Protein AF-A0A1U7SW58-F1 (afdb_monomer_lite)

Sequence (141 aa):
YHLQALRHLYVLAAEPRLLVPVDVDTNTPCYALLEVTYKGTQWYEQTKEELMAPTLLPELHLLKQIKVKGPRYWELLIDLSKGTQHLKSILSKDGVLYVKLRAGQLSYKEDPMGWQSLLAQTVANRNSEARAFKVVLTAKN

InterPro domains:
  IPR024990 Anaphase-promoting complex subunit 1 [PTHR12827] (1-127)
  IPR048971 Anaphase-promoting complex subunit 1, beta-sandwich domain [PF21282] (17-102)

Secondary structure (DSSP, 8-state):
---GGGGGGGGGG----EEEEEETTT-SB--EEEEEEEPPBTTB---EEEEEESEE---TTTEEEEEE-SSSB--EEEESSS-SHHHHHHHHTTTEEEE-BPTTPPPTTT-SSS---HHHHHHHTT-TT------------

Radius of gyration: 21.91 Å; chains: 1; bounding box: 63×44×55 Å

pLDDT: mean 80.81, std 16.9, range [34.22, 94.38]

Organism: Carlito syrichta (NCBI:txid1868482)

Structure (mmCIF, N/CA/C/O backbone):
data_AF-A0A1U7SW58-F1
#
_entry.id   AF-A0A1U7SW58-F1
#
loop_
_atom_site.group_PDB
_atom_site.id
_atom_site.type_symbol
_atom_site.label_atom_id
_atom_site.label_alt_id
_atom_site.label_comp_id
_atom_site.label_asym_id
_atom_site.label_entity_id
_atom_site.label_seq_id
_atom_site.pdbx_PDB_ins_code
_atom_site.Cartn_x
_atom_site.Cartn_y
_atom_site.Cartn_z
_atom_site.occupancy
_atom_site.B_iso_or_equiv
_atom_site.auth_seq_id
_atom_site.auth_comp_id
_atom_site.auth_asym_id
_atom_site.auth_atom_id
_atom_site.pdbx_PDB_model_num
ATOM 1 N N . TYR A 1 1 ? -6.072 -25.277 31.777 1.00 65.19 1 TYR A N 1
ATOM 2 C CA . TYR A 1 1 ? -6.458 -25.568 30.382 1.00 65.19 1 TYR A CA 1
ATOM 3 C C . TYR A 1 1 ? -7.113 -24.333 29.780 1.00 65.19 1 TYR A C 1
ATOM 5 O O . TYR A 1 1 ? -8.128 -23.897 30.298 1.00 65.19 1 TYR A O 1
ATOM 13 N N . HIS A 1 2 ? -6.518 -23.737 28.744 1.00 81.25 2 HIS A N 1
ATOM 14 C CA . HIS A 1 2 ? -7.122 -22.634 27.981 1.00 81.25 2 HIS A CA 1
ATOM 15 C C . HIS A 1 2 ? -7.850 -23.210 26.757 1.00 81.25 2 HIS A C 1
ATOM 17 O O . HIS A 1 2 ? -7.297 -24.076 26.072 1.00 81.25 2 HIS A O 1
ATOM 23 N N . LEU A 1 3 ? -9.058 -22.722 26.458 1.00 87.00 3 LEU A N 1
ATOM 24 C CA . LEU A 1 3 ? -9.859 -23.130 25.296 1.00 87.00 3 LEU A CA 1
ATOM 25 C C . LEU A 1 3 ? -9.090 -22.880 23.993 1.00 87.00 3 LEU A C 1
ATOM 27 O O . LEU A 1 3 ? -8.874 -21.740 23.590 1.00 87.00 3 LEU A O 1
ATOM 31 N N . GLN A 1 4 ? -8.648 -23.953 23.335 1.00 90.62 4 GLN A N 1
ATOM 32 C CA . GLN A 1 4 ? -7.808 -23.876 22.133 1.00 90.62 4 GLN A CA 1
ATOM 33 C C . GLN A 1 4 ? -8.507 -23.125 20.985 1.00 90.62 4 GLN A C 1
ATOM 35 O O . GLN A 1 4 ? -7.843 -22.416 20.234 1.00 90.62 4 GLN A O 1
ATOM 40 N N . ALA A 1 5 ? -9.841 -23.205 20.913 1.00 85.88 5 ALA A N 1
ATOM 41 C CA . ALA A 1 5 ? -10.659 -22.546 19.895 1.00 85.88 5 ALA A CA 1
ATOM 42 C C . ALA A 1 5 ? -10.516 -21.012 19.888 1.00 85.88 5 ALA A C 1
ATOM 44 O O . ALA A 1 5 ? -10.531 -20.397 18.825 1.00 85.88 5 ALA A O 1
ATOM 45 N N . LEU A 1 6 ? -10.298 -20.389 21.054 1.00 88.06 6 LEU A N 1
ATOM 46 C CA . LEU A 1 6 ? -10.165 -18.932 21.156 1.00 88.06 6 LEU A CA 1
ATOM 47 C C . LEU A 1 6 ? -8.911 -18.397 20.453 1.00 88.06 6 LEU A C 1
ATOM 49 O O . LEU A 1 6 ? -8.856 -17.217 20.124 1.00 88.06 6 LEU A O 1
ATOM 53 N N . ARG A 1 7 ? -7.920 -19.249 20.152 1.00 90.56 7 ARG A N 1
ATOM 54 C CA . ARG A 1 7 ? -6.739 -18.822 19.392 1.00 90.56 7 ARG A CA 1
ATOM 55 C C . ARG A 1 7 ? -7.044 -18.486 17.939 1.00 90.56 7 ARG A C 1
ATOM 57 O O . ARG A 1 7 ? -6.203 -17.868 17.312 1.00 90.56 7 ARG A O 1
ATOM 64 N N . HIS A 1 8 ? -8.206 -18.865 17.410 1.00 90.12 8 HIS A N 1
ATOM 65 C CA . HIS A 1 8 ? -8.588 -18.565 16.029 1.00 90.12 8 HIS A CA 1
ATOM 66 C C . HIS A 1 8 ? -9.390 -17.265 15.888 1.00 90.12 8 HIS A C 1
ATOM 68 O O . HIS A 1 8 ? -9.652 -16.838 14.769 1.00 90.12 8 HIS A O 1
ATOM 74 N N . LEU A 1 9 ? -9.741 -16.591 16.992 1.00 90.94 9 LEU A N 1
ATOM 75 C CA . LEU A 1 9 ? -10.551 -15.366 16.951 1.00 90.94 9 LEU A CA 1
ATOM 76 C C . LEU A 1 9 ? -9.858 -14.183 16.249 1.00 90.94 9 LEU A C 1
ATOM 78 O O . LEU A 1 9 ? -10.548 -13.268 15.809 1.00 90.94 9 LEU A O 1
ATOM 82 N N . TYR A 1 10 ? -8.525 -14.204 16.092 1.00 90.62 10 TYR A N 1
ATOM 83 C CA . TYR A 1 10 ? -7.782 -13.134 15.405 1.00 90.62 10 TYR A CA 1
ATOM 84 C C . TYR A 1 10 ? -8.234 -12.928 13.955 1.00 90.62 10 TYR A C 1
ATOM 86 O O . TYR A 1 10 ? -8.082 -11.834 13.421 1.00 90.62 10 TYR A O 1
ATOM 94 N N . VAL A 1 11 ? -8.812 -13.956 13.323 1.00 91.75 11 VAL A N 1
ATOM 95 C CA . VAL A 1 11 ? -9.304 -13.877 11.942 1.00 91.75 11 VAL A CA 1
ATOM 96 C C . VAL A 1 11 ? -10.404 -12.825 11.780 1.00 91.75 11 VAL A C 1
ATOM 98 O O . VAL A 1 11 ? -10.529 -12.238 10.714 1.00 91.75 11 VAL A O 1
ATOM 101 N N . LEU A 1 12 ? -11.162 -12.533 12.844 1.00 88.94 12 LEU A N 1
ATOM 102 C CA . LEU A 1 12 ? -12.224 -11.524 12.823 1.00 88.94 12 LEU A CA 1
ATOM 103 C C . LEU A 1 12 ? -11.679 -10.091 12.760 1.00 88.94 12 LEU A C 1
ATOM 105 O O . LEU A 1 12 ? -12.382 -9.195 12.306 1.00 88.94 12 LEU A O 1
ATOM 109 N N . ALA A 1 13 ? -10.443 -9.876 13.214 1.00 88.31 13 ALA A N 1
ATOM 110 C CA . ALA A 1 13 ? -9.758 -8.586 13.154 1.00 88.31 13 ALA A CA 1
ATOM 111 C C . ALA A 1 13 ? -8.834 -8.464 11.927 1.00 88.31 13 ALA A C 1
ATOM 113 O O . ALA A 1 13 ? -8.223 -7.416 11.717 1.00 88.31 13 ALA A O 1
ATOM 114 N N . ALA A 1 14 ? -8.693 -9.530 11.132 1.00 88.19 14 ALA A N 1
ATOM 115 C CA . ALA A 1 14 ? -7.850 -9.527 9.948 1.00 88.19 14 ALA A CA 1
ATOM 116 C C . ALA A 1 14 ? -8.532 -8.736 8.824 1.00 88.19 14 ALA A C 1
ATOM 118 O O . ALA A 1 14 ? -9.517 -9.178 8.236 1.00 88.19 14 ALA A O 1
ATOM 119 N N . GLU A 1 15 ? -7.987 -7.565 8.511 1.00 87.56 15 GLU A N 1
ATOM 120 C CA . GLU A 1 15 ? -8.460 -6.719 7.419 1.00 87.56 15 GLU A CA 1
ATOM 121 C C . GLU A 1 15 ? -7.444 -6.701 6.267 1.00 87.56 15 GLU A C 1
ATOM 123 O O . GLU A 1 15 ? -6.238 -6.570 6.513 1.00 87.56 15 GLU A O 1
ATOM 128 N N . PRO A 1 16 ? -7.890 -6.772 4.999 1.00 87.75 16 PRO A N 1
ATOM 129 C CA . PRO A 1 16 ? -6.998 -6.624 3.860 1.00 87.75 16 PRO A CA 1
ATOM 130 C C . PRO A 1 16 ? -6.553 -5.162 3.755 1.00 87.75 16 PRO A C 1
ATOM 132 O O . PRO A 1 16 ? -7.333 -4.279 3.402 1.00 87.75 16 PRO A O 1
ATOM 135 N N . ARG A 1 17 ? -5.291 -4.893 4.098 1.00 90.44 17 ARG A N 1
ATOM 136 C CA . ARG A 1 17 ? -4.684 -3.547 4.044 1.00 90.44 17 ARG A CA 1
ATOM 137 C C . ARG A 1 17 ? -3.436 -3.489 3.158 1.00 90.44 17 ARG A C 1
ATOM 139 O O . ARG A 1 17 ? -2.761 -2.465 3.113 1.00 90.44 17 ARG A O 1
ATOM 146 N N . LEU A 1 18 ? -3.101 -4.588 2.484 1.00 92.81 18 LEU A N 1
ATOM 147 C CA . LEU A 1 18 ? -1.927 -4.677 1.620 1.00 92.81 18 LEU A CA 1
ATOM 148 C C . LEU A 1 18 ? -2.186 -3.925 0.313 1.00 92.81 18 LEU A C 1
ATOM 150 O O . LEU A 1 18 ? -3.197 -4.165 -0.339 1.00 92.81 18 LEU A O 1
ATOM 154 N N . LEU A 1 19 ? -1.259 -3.051 -0.071 1.00 92.69 19 LEU A N 1
ATOM 155 C CA . LEU A 1 19 ? -1.297 -2.350 -1.347 1.00 92.69 19 LEU A CA 1
ATOM 156 C C . LEU A 1 19 ? -0.101 -2.781 -2.197 1.00 92.69 19 LEU A C 1
ATOM 158 O O . LEU A 1 19 ? 1.051 -2.599 -1.797 1.00 92.69 19 LEU A O 1
ATOM 162 N N . VAL A 1 20 ? -0.376 -3.343 -3.370 1.00 94.38 20 VAL A N 1
ATOM 163 C CA . VAL A 1 20 ? 0.636 -3.870 -4.290 1.00 94.38 20 VAL A CA 1
ATOM 164 C C . VAL A 1 20 ? 0.565 -3.101 -5.605 1.00 94.38 20 VAL A C 1
ATOM 166 O O . VAL A 1 20 ? -0.446 -3.196 -6.303 1.00 94.38 20 VAL A O 1
ATOM 169 N N . PRO A 1 21 ? 1.603 -2.334 -5.974 1.00 93.25 21 PRO A N 1
ATOM 170 C CA . PRO A 1 21 ? 1.616 -1.661 -7.253 1.00 93.25 21 PRO A CA 1
ATOM 171 C C . PRO A 1 21 ? 1.930 -2.669 -8.362 1.00 93.25 21 PRO A C 1
ATOM 173 O O . PRO A 1 21 ? 2.843 -3.486 -8.243 1.00 93.25 21 PRO A O 1
ATOM 176 N N . VAL A 1 22 ? 1.157 -2.616 -9.439 1.00 93.81 22 VAL A N 1
ATOM 177 C CA . VAL A 1 22 ? 1.329 -3.442 -10.635 1.00 93.81 22 VAL A CA 1
ATOM 178 C C . VAL A 1 22 ? 1.560 -2.515 -11.811 1.00 93.81 22 VAL A C 1
ATOM 180 O O . VAL A 1 22 ? 0.818 -1.552 -12.011 1.00 93.81 22 VAL A O 1
ATOM 183 N N . ASP A 1 23 ? 2.607 -2.795 -12.575 1.00 91.94 23 ASP A N 1
ATOM 184 C CA . ASP A 1 23 ? 2.898 -2.030 -13.776 1.00 91.94 23 ASP A CA 1
ATOM 185 C C . ASP A 1 23 ? 1.880 -2.351 -14.877 1.00 91.94 23 ASP A C 1
ATOM 187 O O . ASP A 1 23 ? 1.633 -3.514 -15.186 1.00 91.94 23 ASP A O 1
ATOM 191 N N . VAL A 1 24 ? 1.291 -1.316 -15.475 1.00 92.12 24 VAL A N 1
ATOM 192 C CA . VAL A 1 24 ? 0.278 -1.446 -16.534 1.00 92.12 24 VAL A CA 1
ATOM 193 C C . VAL A 1 24 ? 0.853 -2.085 -17.799 1.00 92.12 24 VAL A C 1
ATOM 195 O O . VAL A 1 24 ? 0.137 -2.810 -18.483 1.00 92.12 24 VAL A O 1
ATOM 198 N N . ASP A 1 25 ? 2.123 -1.825 -18.117 1.00 89.31 25 ASP A N 1
ATOM 199 C CA . ASP A 1 25 ? 2.709 -2.263 -19.387 1.00 89.31 25 ASP A CA 1
ATOM 200 C C . ASP A 1 25 ? 3.123 -3.747 -19.340 1.00 89.31 25 ASP A C 1
ATOM 202 O O . ASP A 1 25 ? 2.891 -4.494 -20.290 1.00 89.31 25 ASP A O 1
ATOM 206 N N . THR A 1 26 ? 3.697 -4.198 -18.220 1.00 87.25 26 THR A N 1
ATOM 207 C CA . THR A 1 26 ? 4.145 -5.593 -18.040 1.00 87.25 26 THR A CA 1
ATOM 208 C C . THR A 1 26 ? 3.135 -6.480 -17.313 1.00 87.25 26 THR A C 1
ATOM 210 O O . THR A 1 26 ? 3.274 -7.702 -17.328 1.00 87.25 26 THR A O 1
ATOM 213 N N . ASN A 1 27 ? 2.125 -5.885 -16.670 1.00 90.25 27 ASN A N 1
ATOM 214 C CA . ASN A 1 27 ? 1.173 -6.553 -15.781 1.00 90.25 27 ASN A CA 1
ATOM 215 C C . ASN A 1 27 ? 1.857 -7.380 -14.674 1.00 90.25 27 ASN A C 1
ATOM 217 O O . ASN A 1 27 ? 1.374 -8.438 -14.268 1.00 90.25 27 ASN A O 1
ATOM 221 N N . THR A 1 28 ? 3.018 -6.911 -14.205 1.00 90.38 28 THR A N 1
ATOM 222 C CA . THR A 1 28 ? 3.784 -7.551 -13.130 1.00 90.38 28 THR A CA 1
ATOM 223 C C . THR A 1 28 ? 3.821 -6.671 -11.880 1.00 90.38 28 THR A C 1
ATOM 225 O O . THR A 1 28 ? 3.843 -5.440 -11.996 1.00 90.38 28 THR A O 1
ATOM 228 N N . PRO A 1 29 ? 3.818 -7.265 -10.669 1.00 91.50 29 PRO A N 1
ATOM 229 C CA . PRO A 1 29 ? 3.974 -6.503 -9.439 1.00 91.50 29 PRO A CA 1
ATOM 230 C C . PRO A 1 29 ? 5.351 -5.842 -9.421 1.00 91.50 29 PRO A C 1
ATOM 232 O O . PRO A 1 29 ? 6.381 -6.488 -9.639 1.00 91.50 29 PRO A O 1
ATOM 235 N N . CYS A 1 30 ? 5.361 -4.542 -9.165 1.00 90.62 30 CYS A N 1
ATOM 236 C CA . CYS A 1 30 ? 6.556 -3.718 -9.169 1.00 90.62 30 CYS A CA 1
ATOM 237 C C . CYS A 1 30 ? 6.751 -3.060 -7.801 1.00 90.62 30 CYS A C 1
ATOM 239 O O . CYS A 1 30 ? 5.947 -3.233 -6.887 1.00 90.62 30 CYS A O 1
ATOM 241 N N . TYR A 1 31 ? 7.853 -2.329 -7.641 1.00 91.38 31 TYR A N 1
ATOM 242 C CA . TYR A 1 31 ? 8.021 -1.445 -6.495 1.00 91.38 31 TYR A CA 1
ATOM 243 C C . TYR A 1 31 ? 7.718 -0.015 -6.918 1.00 91.38 31 TYR A C 1
ATOM 245 O O . TYR A 1 31 ? 8.201 0.426 -7.968 1.00 91.38 31 TYR A O 1
ATOM 253 N N . ALA A 1 32 ? 6.954 0.708 -6.103 1.00 91.50 32 ALA A N 1
ATOM 254 C CA . ALA A 1 32 ? 6.608 2.104 -6.349 1.00 91.50 32 ALA A CA 1
ATOM 255 C C . ALA A 1 32 ? 6.654 2.911 -5.051 1.00 91.50 32 ALA A C 1
ATOM 257 O O . ALA A 1 32 ? 6.233 2.440 -3.996 1.00 91.50 32 ALA A O 1
ATOM 258 N N . LEU A 1 33 ? 7.144 4.145 -5.140 1.00 92.19 33 LEU A N 1
ATOM 259 C CA . LEU A 1 33 ? 7.181 5.055 -4.006 1.00 92.19 33 LEU A CA 1
ATOM 260 C C . LEU A 1 33 ? 5.787 5.664 -3.795 1.00 92.19 33 LEU A C 1
ATOM 262 O O . LEU A 1 33 ? 5.166 6.189 -4.720 1.00 92.19 33 LEU A O 1
ATOM 266 N N . LEU A 1 34 ? 5.294 5.595 -2.568 1.00 92.94 34 LEU A N 1
ATOM 267 C CA . LEU A 1 34 ? 4.017 6.148 -2.145 1.00 92.94 34 LEU A CA 1
ATOM 268 C C . LEU A 1 34 ? 4.252 7.224 -1.092 1.00 92.94 34 LEU A C 1
ATOM 270 O O . LEU A 1 34 ? 5.026 7.036 -0.166 1.00 92.94 34 LEU A O 1
ATOM 274 N N . GLU A 1 35 ? 3.548 8.338 -1.206 1.00 94.31 35 GLU A N 1
ATOM 275 C CA . GLU A 1 35 ? 3.401 9.340 -0.160 1.00 94.31 35 GLU A CA 1
ATOM 276 C C . GLU A 1 35 ? 2.020 9.164 0.474 1.00 94.31 35 GLU A C 1
ATOM 278 O O . GLU A 1 35 ? 0.981 9.374 -0.159 1.00 94.31 35 GLU A O 1
ATOM 283 N N . VAL A 1 36 ? 2.004 8.775 1.740 1.00 93.62 36 VAL A N 1
ATOM 284 C CA . VAL A 1 36 ? 0.792 8.613 2.534 1.00 93.62 36 VAL A CA 1
ATOM 285 C C . VAL A 1 36 ? 0.651 9.830 3.435 1.00 93.62 36 VAL A C 1
ATOM 287 O O . VAL A 1 36 ? 1.584 10.232 4.122 1.00 93.62 36 VAL A O 1
ATOM 290 N N . THR A 1 37 ? -0.515 10.468 3.412 1.00 93.69 37 THR A N 1
ATOM 291 C CA . THR A 1 37 ? -0.814 11.596 4.301 1.00 93.69 37 THR A CA 1
ATOM 292 C C . THR A 1 37 ? -1.800 11.153 5.364 1.00 93.69 37 THR A C 1
ATOM 294 O O . THR A 1 37 ? -2.915 10.726 5.050 1.00 93.69 37 THR A O 1
ATOM 297 N N . TYR A 1 38 ? -1.411 11.322 6.617 1.00 92.94 38 TYR A N 1
ATOM 298 C CA . TYR A 1 38 ? -2.233 11.045 7.784 1.00 92.94 38 TYR A CA 1
ATOM 299 C C . TYR A 1 38 ? -3.107 12.249 8.121 1.00 92.94 38 TYR A C 1
ATOM 301 O O . TYR A 1 38 ? -2.735 13.395 7.876 1.00 92.94 38 TYR A O 1
ATOM 309 N N . LYS A 1 39 ? -4.291 12.004 8.678 1.00 91.31 39 LYS A N 1
ATOM 310 C CA . LYS A 1 39 ? -5.133 13.047 9.267 1.00 91.31 39 LYS A CA 1
ATOM 311 C C . LYS A 1 39 ? -4.519 13.485 10.590 1.00 91.31 39 LYS A C 1
ATOM 313 O O . LYS A 1 39 ? -4.106 12.635 11.371 1.00 91.31 39 LYS A O 1
ATOM 318 N N . GLY A 1 40 ? -4.503 14.793 10.839 1.00 90.38 40 GLY A N 1
ATOM 319 C CA . GLY A 1 40 ? -4.164 15.311 12.159 1.00 90.38 40 GLY A CA 1
ATOM 320 C C . GLY A 1 40 ? -5.197 14.847 13.184 1.00 90.38 40 GLY A C 1
ATOM 321 O O . GLY A 1 40 ? -6.400 14.860 12.912 1.00 90.38 40 GLY A O 1
ATOM 322 N N . THR A 1 41 ? -4.720 14.415 14.340 1.00 87.88 41 THR A N 1
ATOM 323 C CA . THR A 1 41 ? -5.541 14.074 15.502 1.00 87.88 41 THR A CA 1
ATOM 324 C C . THR A 1 41 ? -5.130 14.959 16.674 1.00 87.88 41 THR A C 1
ATOM 326 O O . THR A 1 41 ? -4.197 15.748 16.585 1.00 87.88 41 THR A O 1
ATOM 329 N N . GLN A 1 42 ? -5.801 14.815 17.810 1.00 88.75 42 GLN A N 1
ATOM 330 C CA . GLN A 1 42 ? -5.413 15.493 19.049 1.00 88.75 42 GLN A CA 1
ATOM 331 C C . GLN A 1 42 ? -3.994 15.141 19.543 1.00 88.75 42 GLN A C 1
ATOM 333 O O . GLN A 1 42 ? -3.438 15.881 20.347 1.00 88.75 42 GLN A O 1
ATOM 338 N N . TRP A 1 43 ? -3.402 14.038 19.067 1.00 88.00 43 TRP A N 1
ATOM 339 C CA . TRP A 1 43 ? -2.066 13.590 19.478 1.00 88.00 43 TRP A CA 1
ATOM 340 C C . TRP A 1 43 ? -0.947 13.995 18.516 1.00 88.00 43 TRP A C 1
ATOM 342 O O . TRP A 1 43 ? 0.212 1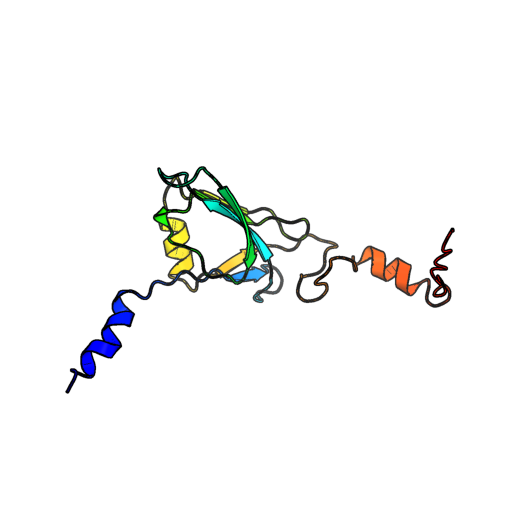4.022 18.920 1.00 88.00 43 TRP A O 1
ATOM 352 N N . TYR A 1 44 ? -1.265 14.269 17.250 1.00 88.44 44 TYR A N 1
ATOM 353 C CA . TYR A 1 44 ? -0.271 14.597 16.232 1.00 88.44 44 TYR A CA 1
ATOM 354 C C . TYR A 1 44 ? -0.879 15.434 15.106 1.00 88.44 44 TYR A C 1
ATOM 356 O O . TYR A 1 44 ? -2.034 15.250 14.717 1.00 88.44 44 TYR A O 1
ATOM 364 N N . GLU A 1 45 ? -0.081 16.342 14.554 1.00 90.38 45 GLU A N 1
ATOM 365 C CA . GLU A 1 45 ? -0.476 17.164 13.412 1.00 90.38 45 GLU A CA 1
ATOM 366 C C . GLU A 1 45 ? -0.517 16.361 12.105 1.00 90.38 45 GLU A C 1
ATOM 368 O O . GLU A 1 45 ? -0.166 15.188 12.039 1.00 90.38 45 GLU A O 1
ATOM 373 N N . GLN A 1 46 ? -0.988 16.979 11.024 1.00 92.69 46 GLN A N 1
ATOM 374 C CA . GLN A 1 46 ? -1.088 16.304 9.736 1.00 92.69 46 GLN A CA 1
ATOM 375 C C . GLN A 1 46 ? 0.303 15.973 9.163 1.00 92.69 46 GLN A C 1
ATOM 377 O O . GLN A 1 46 ? 0.963 16.838 8.590 1.00 92.69 46 GLN A O 1
ATOM 382 N N . THR A 1 47 ? 0.702 14.704 9.233 1.00 91.94 47 THR A N 1
ATOM 383 C CA . THR A 1 47 ? 2.019 14.245 8.764 1.00 91.94 47 THR A CA 1
ATOM 384 C C . THR A 1 47 ? 1.936 13.547 7.410 1.00 91.94 47 THR A C 1
ATOM 386 O O . THR A 1 47 ? 0.928 12.927 7.056 1.00 91.94 47 THR A O 1
ATOM 389 N N . LYS A 1 48 ? 3.019 13.647 6.642 1.00 93.75 48 LYS A N 1
ATOM 390 C CA . LYS A 1 48 ? 3.239 12.900 5.405 1.00 93.75 48 LYS A CA 1
ATOM 391 C C . LYS A 1 48 ? 4.396 11.935 5.597 1.00 93.75 48 LYS A C 1
ATOM 393 O O . LYS A 1 48 ? 5.410 12.316 6.171 1.00 93.75 48 LYS A O 1
ATOM 398 N N . GLU A 1 49 ? 4.247 10.729 5.082 1.00 92.56 49 GLU A N 1
ATOM 399 C CA . GLU A 1 49 ? 5.266 9.691 5.146 1.00 92.56 49 GLU A CA 1
ATOM 400 C C . GLU A 1 49 ? 5.464 9.076 3.767 1.00 92.56 49 GLU A C 1
ATOM 402 O O . GLU A 1 49 ? 4.501 8.841 3.032 1.00 92.56 49 GLU A O 1
ATOM 407 N N . GLU A 1 50 ? 6.720 8.832 3.413 1.00 92.88 50 GLU A N 1
ATOM 408 C CA . GLU A 1 50 ? 7.088 8.166 2.171 1.00 92.88 50 GLU A CA 1
ATOM 409 C C . GLU A 1 50 ? 7.376 6.691 2.440 1.00 92.88 50 GLU A C 1
ATOM 411 O O . GLU A 1 50 ? 8.191 6.346 3.292 1.00 92.88 50 GLU A O 1
ATOM 416 N N . LEU A 1 51 ? 6.701 5.818 1.700 1.00 91.94 51 LEU A N 1
ATOM 417 C CA . LEU A 1 51 ? 6.739 4.372 1.858 1.00 91.94 51 LEU A CA 1
ATOM 418 C C . LEU A 1 51 ? 7.007 3.722 0.502 1.00 91.94 51 LEU A C 1
ATOM 420 O O . LEU A 1 51 ? 6.458 4.137 -0.517 1.00 91.94 51 LEU A O 1
ATOM 424 N N . MET A 1 52 ? 7.823 2.673 0.478 1.00 91.19 52 MET A N 1
ATOM 425 C CA . MET A 1 52 ? 8.100 1.918 -0.744 1.00 91.19 52 MET A CA 1
ATOM 426 C C . MET A 1 52 ? 7.157 0.722 -0.843 1.00 91.19 52 MET A C 1
ATOM 428 O O . MET A 1 52 ? 7.331 -0.255 -0.121 1.00 91.19 52 MET A O 1
ATOM 432 N N . ALA A 1 53 ? 6.161 0.787 -1.723 1.00 89.88 53 ALA A N 1
ATOM 433 C CA . ALA A 1 53 ? 5.211 -0.301 -1.918 1.00 89.88 53 ALA A CA 1
ATOM 434 C C . ALA A 1 53 ? 5.851 -1.463 -2.701 1.00 89.88 53 ALA A C 1
ATOM 436 O O . ALA A 1 53 ? 6.694 -1.196 -3.562 1.00 89.88 53 ALA A O 1
ATOM 437 N N . PRO A 1 54 ? 5.489 -2.733 -2.428 1.00 92.31 54 PRO A N 1
ATOM 438 C CA . PRO A 1 54 ? 4.313 -3.198 -1.689 1.00 92.31 54 PRO A CA 1
ATOM 439 C C . PRO A 1 54 ? 4.410 -3.005 -0.169 1.00 92.31 54 PRO A C 1
ATOM 441 O O . PRO A 1 54 ? 5.354 -3.469 0.466 1.00 92.31 54 PRO A O 1
ATOM 444 N N . THR A 1 55 ? 3.415 -2.338 0.420 1.00 91.62 55 THR A N 1
ATOM 445 C CA . THR A 1 55 ? 3.356 -2.056 1.864 1.00 91.62 55 THR A CA 1
ATOM 446 C C . THR A 1 55 ? 1.979 -2.341 2.445 1.00 91.62 55 THR A C 1
ATOM 448 O O . THR A 1 55 ? 0.955 -2.267 1.762 1.00 91.62 55 THR A O 1
ATOM 451 N N . LEU A 1 56 ? 1.958 -2.662 3.741 1.00 91.81 56 LEU A N 1
ATOM 452 C CA . LEU A 1 56 ? 0.730 -2.708 4.520 1.00 91.81 56 LEU A CA 1
ATOM 453 C C . LEU A 1 56 ? 0.339 -1.281 4.907 1.00 91.81 56 LEU A C 1
ATOM 455 O O . LEU A 1 56 ? 1.117 -0.576 5.551 1.00 91.81 56 LEU A O 1
ATOM 459 N N . LEU A 1 57 ? -0.864 -0.865 4.527 1.00 90.69 57 LEU A N 1
ATOM 460 C CA . LEU A 1 57 ? -1.385 0.430 4.926 1.00 90.69 57 LEU A CA 1
ATOM 461 C C . LEU A 1 57 ? -1.821 0.411 6.400 1.00 90.69 57 LEU A C 1
ATOM 463 O O . LEU A 1 57 ? -2.353 -0.593 6.889 1.00 90.69 57 LEU A O 1
ATOM 467 N N . PRO A 1 58 ? -1.652 1.539 7.106 1.00 88.88 58 PRO A N 1
ATOM 468 C CA . PRO A 1 58 ? -2.243 1.743 8.420 1.00 88.88 58 PRO A CA 1
ATOM 469 C C . PRO A 1 58 ? -3.771 1.858 8.302 1.00 88.88 58 PRO A C 1
ATOM 471 O O . PRO A 1 58 ? -4.364 1.706 7.230 1.00 88.88 58 PRO A O 1
ATOM 474 N N . GLU A 1 59 ? -4.440 2.129 9.418 1.00 89.06 59 GLU A N 1
ATOM 475 C CA . GLU A 1 59 ? -5.900 2.144 9.451 1.00 89.06 59 GLU A CA 1
ATOM 476 C C . GLU A 1 59 ? -6.481 3.212 8.513 1.00 89.06 59 GLU A C 1
ATOM 478 O O . GLU A 1 59 ? -6.161 4.400 8.590 1.00 89.06 59 GLU A O 1
ATOM 483 N N . LEU A 1 60 ? -7.399 2.792 7.644 1.00 88.19 60 LEU A N 1
ATOM 484 C CA . LEU A 1 60 ? -7.968 3.612 6.568 1.00 88.19 60 LEU A CA 1
ATOM 485 C C . LEU A 1 60 ? -8.620 4.911 7.048 1.00 88.19 60 LEU A C 1
ATOM 487 O O . LEU A 1 60 ? -8.671 5.897 6.316 1.00 88.19 60 LEU A O 1
ATOM 491 N N . HIS A 1 61 ? -9.157 4.914 8.266 1.00 87.06 61 HIS A N 1
ATOM 492 C CA . HIS A 1 61 ? -9.819 6.084 8.827 1.00 87.06 61 HIS A CA 1
ATOM 493 C C . HIS A 1 61 ? -8.822 7.164 9.272 1.00 87.06 61 HIS A C 1
ATOM 495 O O . HIS A 1 61 ? -9.184 8.342 9.238 1.00 87.06 61 HIS A O 1
ATOM 501 N N . LEU A 1 62 ? -7.581 6.790 9.605 1.00 89.31 62 LEU A N 1
ATOM 502 C CA . LEU A 1 62 ? -6.490 7.708 9.957 1.00 89.31 62 LEU A CA 1
ATOM 503 C C . LEU A 1 62 ? -5.863 8.356 8.722 1.00 89.31 62 LEU A C 1
ATOM 505 O O . LEU A 1 62 ? -5.206 9.388 8.8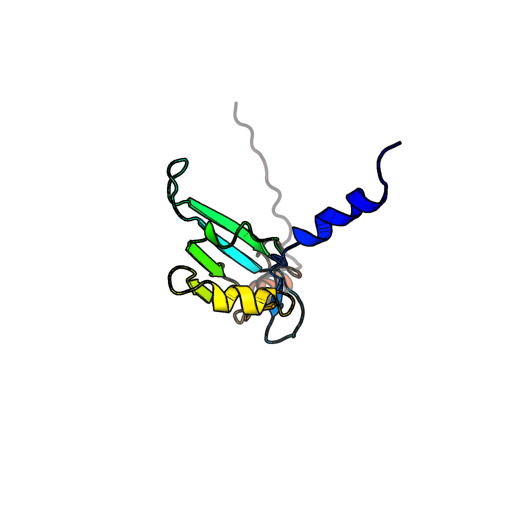28 1.00 89.31 62 LEU A O 1
ATOM 509 N N . LEU A 1 63 ? -6.075 7.778 7.542 1.00 90.88 63 LEU A N 1
ATOM 510 C CA . LEU A 1 63 ? -5.510 8.262 6.293 1.00 90.88 63 LEU A CA 1
ATOM 511 C C . LEU A 1 63 ? -6.359 9.374 5.673 1.00 90.88 63 LEU A C 1
ATOM 513 O O . LEU A 1 63 ? -7.588 9.291 5.606 1.00 90.88 63 LEU A O 1
ATOM 517 N N . LYS A 1 64 ? -5.687 10.427 5.198 1.00 91.88 64 LYS A N 1
ATOM 518 C CA . LYS A 1 64 ? -6.288 11.560 4.482 1.00 91.88 64 LYS A CA 1
ATOM 519 C C . LYS A 1 64 ? -6.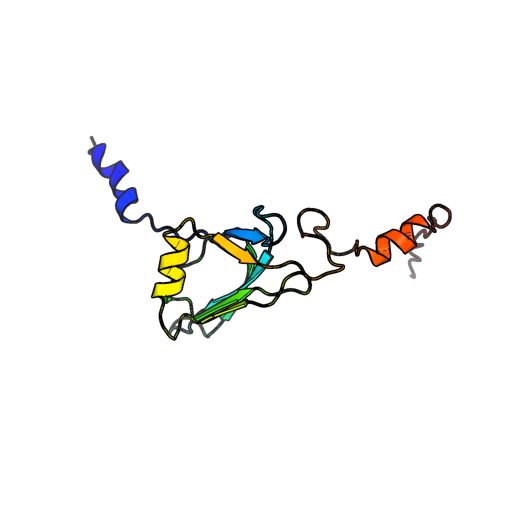222 11.365 2.971 1.00 91.88 64 LYS A C 1
ATOM 521 O O . LYS A 1 64 ? -7.218 11.563 2.285 1.00 91.88 64 LYS A O 1
ATOM 526 N N . GLN A 1 65 ? -5.055 10.990 2.461 1.00 92.19 65 GLN A N 1
ATOM 527 C CA . GLN A 1 65 ? -4.815 10.775 1.035 1.00 92.19 65 GLN A CA 1
ATOM 528 C C . GLN A 1 65 ? -3.620 9.841 0.841 1.00 92.19 65 GLN A C 1
ATOM 530 O O . GLN A 1 65 ? -2.725 9.785 1.688 1.00 92.19 65 GLN A O 1
ATOM 535 N N . ILE A 1 66 ? -3.599 9.148 -0.293 1.00 92.38 66 ILE A N 1
ATOM 536 C CA . ILE A 1 66 ? -2.468 8.338 -0.750 1.00 92.38 66 ILE A CA 1
ATOM 537 C C . ILE A 1 66 ? -2.074 8.838 -2.130 1.00 92.38 66 ILE A C 1
ATOM 539 O O . ILE A 1 66 ? -2.928 8.983 -3.005 1.00 92.38 66 ILE A O 1
ATOM 543 N N . LYS A 1 67 ? -0.788 9.110 -2.327 1.00 93.44 67 LYS A N 1
ATOM 544 C CA . LYS A 1 67 ? -0.244 9.586 -3.592 1.00 93.44 67 LYS A CA 1
ATOM 545 C C . LYS A 1 67 ? 0.878 8.663 -4.057 1.00 93.44 67 LYS A C 1
ATOM 547 O O . LYS A 1 67 ? 1.800 8.404 -3.301 1.00 93.44 67 LYS A O 1
ATOM 552 N N . VAL A 1 68 ? 0.851 8.212 -5.305 1.00 93.25 68 VAL A N 1
ATOM 553 C CA . VAL A 1 68 ? 2.030 7.614 -5.947 1.00 93.25 68 VAL A CA 1
ATOM 554 C C . VAL A 1 68 ? 2.996 8.748 -6.272 1.00 93.25 68 VAL A C 1
ATOM 556 O O . VAL A 1 68 ? 2.644 9.682 -6.996 1.00 93.25 68 VAL A O 1
ATOM 559 N N . LYS A 1 69 ? 4.193 8.692 -5.692 1.00 88.00 69 LYS A N 1
ATOM 560 C CA . LYS A 1 69 ? 5.236 9.711 -5.818 1.00 88.00 69 LYS A CA 1
ATOM 561 C C . LYS A 1 69 ? 6.436 9.130 -6.561 1.00 88.00 69 LYS A C 1
ATOM 563 O O . LYS A 1 69 ? 6.645 7.924 -6.614 1.00 88.00 69 LYS A O 1
ATOM 568 N N . GLY A 1 70 ? 7.251 10.010 -7.125 1.00 82.50 70 GLY A N 1
ATOM 569 C CA . GLY A 1 70 ? 8.562 9.666 -7.661 1.00 82.50 70 GLY A CA 1
ATOM 570 C C . GLY A 1 70 ? 8.721 10.018 -9.139 1.00 82.50 70 GLY A C 1
ATOM 571 O O . GLY A 1 70 ? 7.740 10.209 -9.856 1.00 82.50 70 GLY A O 1
ATOM 572 N N . PRO A 1 71 ? 9.972 10.105 -9.619 1.00 82.00 71 PRO A N 1
ATOM 573 C CA . PRO A 1 71 ? 10.262 10.477 -11.001 1.00 82.00 71 PRO A CA 1
ATOM 574 C C . PRO A 1 71 ? 9.970 9.34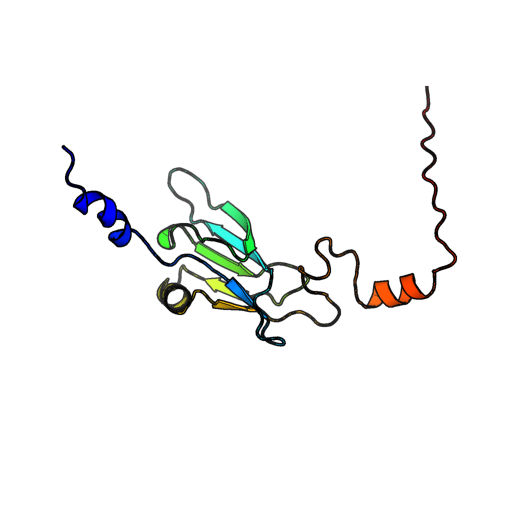4 -11.994 1.00 82.00 71 PRO A C 1
ATOM 576 O O . PRO A 1 71 ? 9.912 9.589 -13.195 1.00 82.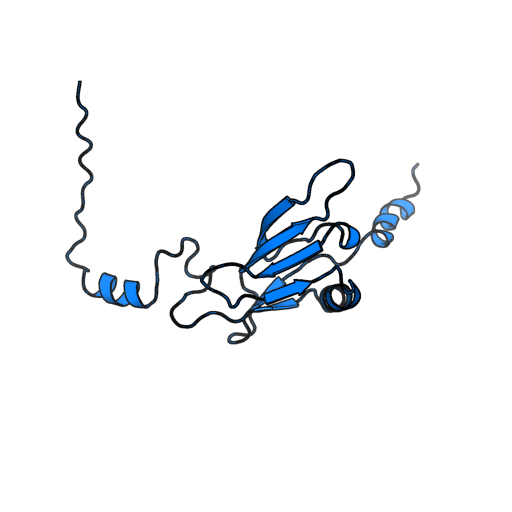00 71 PRO A O 1
ATOM 579 N N . ARG A 1 72 ? 9.811 8.107 -11.503 1.00 84.69 72 ARG A N 1
ATOM 580 C CA . ARG A 1 72 ? 9.746 6.900 -12.334 1.00 84.69 72 ARG A CA 1
ATOM 581 C C . ARG A 1 72 ? 8.345 6.523 -12.768 1.00 84.69 72 ARG A C 1
ATOM 583 O O . ARG A 1 72 ? 8.189 6.041 -13.877 1.00 84.69 72 ARG A O 1
ATOM 590 N N . TYR A 1 73 ? 7.342 6.755 -11.930 1.00 89.19 73 TYR A N 1
ATOM 591 C CA . TYR A 1 73 ? 5.952 6.436 -12.247 1.00 89.19 73 TYR A CA 1
ATOM 592 C C . TYR A 1 73 ? 5.128 7.707 -12.430 1.00 89.19 73 TYR A C 1
ATOM 594 O O . TYR A 1 73 ? 5.531 8.816 -12.058 1.00 89.19 73 TYR A O 1
ATOM 602 N N . TRP A 1 74 ? 3.973 7.563 -13.065 1.00 90.44 74 TRP A N 1
ATOM 603 C CA . TRP A 1 74 ? 2.980 8.628 -13.113 1.00 90.44 74 TRP A CA 1
ATOM 604 C C . TRP A 1 74 ? 2.374 8.876 -11.732 1.00 90.44 74 TRP A C 1
ATOM 606 O O . TRP A 1 74 ? 2.130 7.941 -10.970 1.00 90.44 74 TRP A O 1
ATOM 616 N N . GLU A 1 75 ? 2.149 10.151 -11.411 1.00 90.31 75 GLU A N 1
ATOM 617 C CA . GLU A 1 75 ? 1.531 10.518 -10.142 1.00 90.31 75 GLU A CA 1
ATOM 618 C C . GLU A 1 75 ? 0.052 10.135 -10.155 1.00 90.31 75 GLU A C 1
ATOM 620 O O . GLU A 1 75 ? -0.692 10.509 -11.061 1.00 90.31 75 GLU A O 1
ATOM 625 N N . LEU A 1 76 ? -0.375 9.417 -9.122 1.00 90.88 76 LEU A N 1
ATOM 626 C CA . LEU A 1 76 ? -1.766 9.045 -8.897 1.00 90.88 76 LEU A CA 1
ATOM 627 C C . LEU A 1 76 ? -2.150 9.500 -7.500 1.00 90.88 76 LEU A C 1
ATOM 629 O O . LEU A 1 76 ? -1.404 9.250 -6.559 1.00 90.88 76 LEU A O 1
ATOM 633 N N . LEU A 1 77 ? -3.297 10.154 -7.352 1.00 90.94 77 LEU A N 1
ATOM 634 C CA . LEU A 1 77 ? -3.783 10.626 -6.061 1.00 90.94 77 LEU A CA 1
ATOM 635 C C . LEU A 1 77 ? -5.128 9.981 -5.755 1.00 90.94 77 LEU A C 1
ATOM 637 O O . LEU A 1 77 ? -6.081 10.114 -6.519 1.00 90.94 77 LEU A O 1
ATOM 641 N N . ILE A 1 78 ? -5.198 9.314 -4.608 1.00 89.56 78 ILE A N 1
ATOM 642 C CA . ILE A 1 78 ? -6.423 8.763 -4.045 1.00 89.56 78 ILE A CA 1
ATOM 643 C C . ILE A 1 78 ? -6.765 9.581 -2.808 1.00 89.56 78 ILE A C 1
ATOM 645 O O . ILE A 1 78 ? -6.101 9.503 -1.772 1.00 89.56 78 ILE A O 1
ATOM 649 N N . ASP A 1 79 ? -7.809 10.390 -2.938 1.00 89.19 79 ASP A N 1
ATOM 650 C CA . ASP A 1 79 ? -8.318 11.224 -1.861 1.00 89.19 79 ASP A CA 1
ATOM 651 C C . ASP A 1 79 ? -9.328 10.432 -1.023 1.00 89.19 79 ASP A C 1
ATOM 653 O O . ASP A 1 79 ? -10.395 10.049 -1.505 1.00 89.19 79 ASP A O 1
ATOM 657 N N . LEU A 1 80 ? -8.992 10.186 0.244 1.00 87.00 80 LEU A N 1
ATOM 658 C CA . LEU A 1 80 ? -9.840 9.440 1.176 1.00 87.00 80 LEU A CA 1
ATOM 659 C C . LEU A 1 80 ? -10.836 10.353 1.903 1.00 87.00 80 LEU A C 1
ATOM 661 O O . LEU A 1 80 ? -11.722 9.850 2.596 1.00 87.00 80 LEU A O 1
ATOM 665 N N . SER A 1 81 ? -10.732 11.679 1.742 1.00 79.44 81 SER A N 1
ATOM 666 C CA . SER A 1 81 ? -11.678 12.636 2.330 1.00 79.44 81 SER A CA 1
ATOM 667 C C . SER A 1 81 ? -13.059 12.580 1.671 1.00 79.44 81 SER A C 1
ATOM 669 O O . SER A 1 81 ? -14.071 12.737 2.350 1.00 79.44 81 SER A O 1
ATOM 671 N N . LYS A 1 82 ? -13.107 12.280 0.367 1.00 78.06 82 LYS A N 1
ATOM 672 C CA . LYS A 1 82 ? -14.344 12.181 -0.427 1.00 78.06 82 LYS A CA 1
ATOM 673 C C . LYS A 1 82 ? -15.058 10.836 -0.275 1.00 78.06 82 LYS A C 1
ATOM 675 O O . LYS A 1 82 ? -16.211 10.704 -0.671 1.00 78.06 82 LYS A O 1
ATOM 680 N N . GLY A 1 83 ? -14.381 9.841 0.296 1.00 77.94 83 GLY A N 1
ATOM 681 C CA . GLY A 1 83 ? -14.943 8.521 0.551 1.00 77.94 83 GLY A CA 1
ATOM 682 C C . GLY A 1 83 ? -13.885 7.423 0.527 1.00 77.94 83 GLY A C 1
ATOM 683 O O . GLY A 1 83 ? -13.089 7.315 -0.400 1.00 77.94 83 GLY A O 1
ATOM 684 N N . THR A 1 84 ? -13.915 6.547 1.529 1.00 84.19 84 THR A N 1
ATOM 685 C CA . THR A 1 84 ? -12.980 5.412 1.641 1.00 84.19 84 THR A CA 1
ATOM 686 C C . THR A 1 84 ? -13.416 4.184 0.839 1.00 84.19 84 THR A C 1
ATOM 688 O O . THR A 1 84 ? -12.669 3.214 0.747 1.00 84.19 84 THR A O 1
ATOM 691 N N . GLN A 1 85 ? -14.609 4.217 0.235 1.00 86.12 85 GLN A N 1
ATOM 692 C CA . GLN A 1 85 ? -15.217 3.068 -0.445 1.00 86.12 85 GLN A CA 1
ATOM 693 C C . GLN A 1 85 ? -14.407 2.594 -1.651 1.00 86.12 85 GLN A C 1
ATOM 695 O O . GLN A 1 85 ? -14.232 1.394 -1.842 1.00 86.12 85 GLN A O 1
ATOM 700 N N . HIS A 1 86 ? -13.868 3.527 -2.440 1.00 85.62 86 HIS A N 1
ATOM 701 C CA . HIS A 1 86 ? -13.071 3.180 -3.615 1.00 85.62 86 HIS A CA 1
ATOM 702 C C . HIS A 1 86 ? -11.811 2.408 -3.220 1.00 85.62 86 HIS A C 1
ATOM 704 O O . HIS A 1 86 ? -11.553 1.324 -3.738 1.00 85.62 86 HIS A O 1
ATOM 710 N N . LEU A 1 87 ? -11.078 2.919 -2.228 1.00 87.94 87 LEU A N 1
ATOM 711 C CA . LEU A 1 87 ? -9.860 2.273 -1.765 1.00 87.94 87 LEU A CA 1
ATOM 712 C C . LEU A 1 87 ? -10.150 0.951 -1.044 1.00 87.94 87 LEU A C 1
ATOM 714 O O . LEU A 1 87 ? -9.455 -0.031 -1.281 1.00 87.94 87 LEU A O 1
ATOM 718 N N . LYS A 1 88 ? -11.224 0.875 -0.248 1.00 88.94 88 LYS A N 1
ATOM 719 C CA . LYS A 1 88 ? -11.689 -0.397 0.328 1.00 88.94 88 LYS A CA 1
ATOM 720 C C . LYS A 1 88 ? -12.022 -1.428 -0.748 1.00 88.94 88 LYS A C 1
ATOM 722 O O . LYS A 1 88 ? -11.689 -2.595 -0.577 1.00 88.94 88 LYS A O 1
ATOM 727 N N . SER A 1 89 ? -12.643 -1.017 -1.855 1.00 89.62 89 SER A N 1
ATOM 728 C CA . SER A 1 89 ? -12.947 -1.922 -2.967 1.00 89.62 89 SER A CA 1
ATOM 729 C C . SER A 1 89 ? -11.678 -2.455 -3.629 1.00 89.62 89 SER A C 1
ATOM 731 O O . SER A 1 89 ? -11.622 -3.644 -3.923 1.00 89.62 89 SER A O 1
ATOM 733 N N . ILE A 1 90 ? -10.657 -1.611 -3.806 1.00 89.88 90 ILE A N 1
ATOM 734 C CA . ILE A 1 90 ? -9.344 -2.027 -4.322 1.00 89.88 90 ILE A CA 1
ATOM 735 C C . ILE A 1 90 ? -8.694 -3.035 -3.370 1.00 89.88 90 ILE A C 1
ATOM 737 O O . ILE A 1 90 ? -8.313 -4.118 -3.795 1.00 89.88 90 ILE A O 1
ATOM 741 N N . LEU A 1 91 ? -8.640 -2.725 -2.072 1.00 90.00 91 LEU A N 1
ATOM 742 C CA . LEU A 1 91 ? -8.078 -3.619 -1.054 1.00 90.00 91 LEU A CA 1
ATOM 743 C C . LEU A 1 91 ? -8.826 -4.954 -0.942 1.00 90.00 91 LEU A C 1
ATOM 745 O O . LEU A 1 91 ? -8.212 -5.984 -0.698 1.00 90.00 91 LEU A O 1
ATOM 749 N N . SER A 1 92 ? -10.142 -4.947 -1.159 1.00 89.75 92 SER A N 1
ATOM 750 C CA . SER A 1 92 ? -10.960 -6.168 -1.164 1.00 89.75 92 SER A CA 1
ATOM 751 C C . SER A 1 92 ? -10.745 -7.023 -2.420 1.00 89.75 92 SER A C 1
ATOM 753 O O . SER A 1 92 ? -11.077 -8.203 -2.410 1.00 89.75 92 SER A O 1
ATOM 755 N N . LYS A 1 93 ? -10.220 -6.430 -3.500 1.00 88.31 93 LYS A N 1
ATOM 756 C CA . LYS A 1 93 ? -9.892 -7.070 -4.783 1.00 88.31 93 LYS A CA 1
ATOM 757 C C . LYS A 1 93 ? -8.372 -7.195 -4.918 1.00 88.31 93 LYS A C 1
ATOM 759 O O . LYS A 1 93 ? -7.771 -6.612 -5.817 1.00 88.31 93 LYS A O 1
ATOM 764 N N . ASP A 1 94 ? -7.758 -7.872 -3.954 1.00 88.00 94 ASP A N 1
ATOM 765 C CA . ASP A 1 94 ? -6.318 -8.172 -3.893 1.00 88.00 94 ASP A CA 1
ATOM 766 C C . ASP A 1 94 ? -5.377 -6.978 -3.635 1.00 88.00 94 ASP A C 1
ATOM 768 O O . ASP A 1 94 ? -4.164 -7.159 -3.537 1.00 88.00 94 ASP A O 1
ATOM 772 N N . GLY A 1 95 ? -5.902 -5.757 -3.483 1.00 89.25 95 GLY A N 1
ATOM 773 C CA . GLY A 1 95 ? -5.089 -4.583 -3.149 1.00 89.25 95 GLY A CA 1
ATOM 774 C C . GLY A 1 95 ? -4.179 -4.112 -4.281 1.00 89.25 95 GLY A C 1
ATOM 775 O O . GLY A 1 95 ? -3.158 -3.472 -4.028 1.00 89.25 95 GLY A O 1
ATOM 776 N N . VAL A 1 96 ? -4.540 -4.415 -5.528 1.00 92.88 96 VAL A N 1
ATOM 777 C CA . VAL A 1 96 ? -3.734 -4.071 -6.702 1.00 92.88 96 VAL A CA 1
ATOM 778 C C . VAL A 1 96 ? -3.922 -2.609 -7.096 1.00 92.88 96 VAL A C 1
ATOM 780 O O . VAL A 1 96 ? -5.031 -2.159 -7.388 1.00 92.88 96 VAL A O 1
ATOM 783 N N . LEU A 1 97 ? -2.813 -1.874 -7.165 1.00 92.31 97 LEU A N 1
ATOM 784 C CA . LEU A 1 97 ? -2.765 -0.504 -7.655 1.00 92.31 97 LEU A CA 1
ATOM 785 C C . LEU A 1 97 ? -2.028 -0.443 -8.990 1.00 92.31 97 LEU A C 1
ATOM 787 O O . LEU A 1 97 ? -0.817 -0.626 -9.051 1.00 92.31 97 LEU A O 1
ATOM 791 N N . TYR A 1 98 ? -2.738 -0.124 -10.063 1.00 92.44 98 TYR A N 1
ATOM 792 C CA . TYR A 1 98 ? -2.107 0.017 -11.369 1.00 92.44 98 TYR A CA 1
ATOM 793 C C . TYR A 1 98 ? -1.302 1.316 -11.455 1.00 92.44 98 TYR A C 1
ATOM 795 O O . TYR A 1 98 ? -1.840 2.412 -11.288 1.00 92.44 98 TYR A O 1
ATOM 803 N N . VAL A 1 99 ? -0.007 1.187 -11.731 1.00 92.56 99 VAL A N 1
ATOM 804 C CA . VAL A 1 99 ? 0.924 2.298 -11.942 1.00 92.56 99 VAL A CA 1
ATOM 805 C C . VAL A 1 99 ? 1.547 2.174 -13.323 1.00 92.56 99 VAL A C 1
ATOM 807 O O . VAL A 1 99 ? 1.772 1.077 -13.815 1.00 92.56 99 VAL A O 1
ATOM 810 N N . LYS A 1 100 ? 1.834 3.301 -13.970 1.00 92.00 100 LYS A N 1
ATOM 811 C CA . LYS A 1 100 ? 2.503 3.303 -15.274 1.00 92.00 100 LYS A CA 1
ATOM 812 C C . LYS A 1 100 ? 3.905 3.866 -15.132 1.00 92.00 100 LYS A C 1
ATOM 814 O O . LYS A 1 100 ? 4.070 4.967 -14.595 1.00 92.00 100 LYS A O 1
ATOM 819 N N . LEU A 1 101 ? 4.897 3.119 -15.607 1.00 89.75 101 LEU A N 1
ATOM 820 C CA . LEU A 1 101 ? 6.280 3.579 -15.667 1.00 89.75 101 LEU A CA 1
ATOM 821 C C . LEU A 1 101 ? 6.412 4.697 -16.717 1.00 89.75 101 LEU A C 1
ATOM 823 O O . LEU A 1 101 ? 5.798 4.669 -17.785 1.00 89.75 101 LEU A O 1
ATOM 827 N N . ARG A 1 102 ? 7.188 5.733 -16.407 1.00 88.50 102 ARG A N 1
ATOM 828 C CA . ARG A 1 102 ? 7.507 6.805 -17.353 1.00 88.50 102 ARG A CA 1
ATOM 829 C C . ARG A 1 102 ? 8.548 6.310 -18.351 1.00 88.50 102 ARG A C 1
ATOM 831 O O . ARG A 1 102 ? 9.496 5.618 -17.987 1.00 88.50 10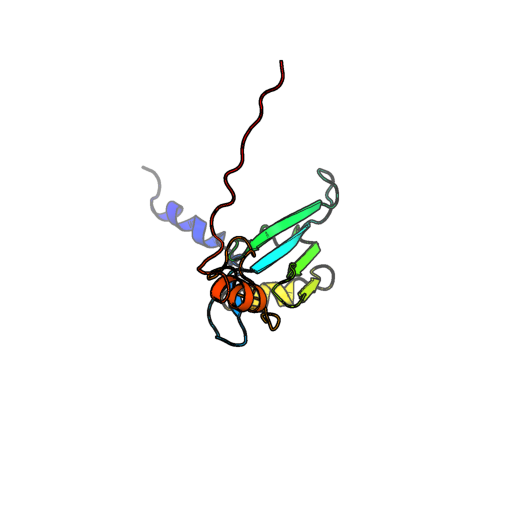2 ARG A O 1
ATOM 838 N N . ALA A 1 103 ? 8.406 6.723 -19.608 1.00 84.06 103 ALA A N 1
ATOM 839 C CA . ALA A 1 103 ? 9.361 6.378 -20.652 1.00 84.06 103 ALA A CA 1
ATOM 840 C C . ALA A 1 103 ? 10.781 6.865 -20.299 1.00 84.06 103 ALA A C 1
ATOM 842 O O . ALA A 1 103 ? 10.963 7.972 -19.790 1.00 84.06 103 ALA A O 1
ATOM 843 N N . GLY A 1 104 ? 11.787 6.034 -20.579 1.00 79.12 104 GLY A N 1
ATOM 844 C CA . GLY A 1 104 ? 13.198 6.350 -20.321 1.00 79.12 104 GLY A CA 1
ATOM 845 C C . GLY A 1 104 ? 13.681 6.068 -18.893 1.00 79.12 104 GLY A C 1
ATOM 846 O O . GLY A 1 104 ? 14.878 6.195 -18.632 1.00 79.12 104 GLY A O 1
ATOM 847 N N . GLN A 1 105 ? 12.782 5.674 -17.988 1.00 80.31 105 GLN A N 1
ATOM 848 C CA . GLN A 1 105 ? 13.100 5.244 -16.626 1.00 80.31 105 GLN A CA 1
ATOM 849 C C . GLN A 1 105 ? 13.067 3.715 -16.531 1.00 80.31 105 GLN A C 1
ATOM 851 O O . GLN A 1 105 ? 12.322 3.066 -17.260 1.00 80.31 105 GLN A O 1
ATOM 856 N N . LEU A 1 106 ? 13.873 3.151 -15.632 1.00 82.12 106 LEU A N 1
ATOM 857 C CA . LEU A 1 106 ? 13.856 1.722 -15.308 1.00 82.12 106 LEU A CA 1
ATOM 858 C C . LEU A 1 106 ? 13.034 1.464 -14.049 1.00 82.12 106 LEU A C 1
ATOM 860 O O . LEU A 1 106 ? 12.905 2.337 -13.181 1.00 82.12 106 LEU A O 1
ATOM 864 N N . SER A 1 107 ? 12.516 0.246 -13.914 1.00 83.56 107 SER A N 1
ATOM 865 C CA . SER A 1 107 ? 11.824 -0.162 -12.694 1.00 83.56 107 SER A CA 1
ATOM 866 C C . SER A 1 107 ? 12.779 -0.128 -11.489 1.00 83.56 107 SER A C 1
ATOM 868 O O . SER A 1 107 ? 13.994 -0.288 -11.619 1.00 83.56 107 SER A O 1
ATOM 870 N N . TYR A 1 108 ? 12.249 0.048 -10.275 1.00 84.00 108 TYR A N 1
ATOM 871 C CA . TYR A 1 108 ? 13.077 -0.026 -9.058 1.00 84.00 108 TYR A CA 1
ATOM 872 C C . TYR A 1 108 ? 13.677 -1.417 -8.813 1.00 84.00 108 TYR A C 1
ATOM 874 O O . TYR A 1 108 ? 14.628 -1.544 -8.049 1.00 84.00 108 TYR A O 1
ATOM 882 N N . LYS A 1 109 ? 13.132 -2.455 -9.457 1.00 83.75 109 LYS A N 1
ATOM 883 C CA . LYS A 1 109 ? 13.682 -3.812 -9.415 1.00 83.75 109 LYS A CA 1
ATOM 884 C C . LYS A 1 109 ? 15.008 -3.901 -10.174 1.00 83.75 109 LYS A C 1
ATOM 886 O O . LYS A 1 109 ? 15.924 -4.572 -9.716 1.00 83.75 109 LYS A O 1
ATOM 891 N N . GLU A 1 110 ? 15.090 -3.245 -11.327 1.00 81.00 110 GLU A N 1
ATOM 892 C CA . GLU A 1 110 ? 16.278 -3.250 -12.189 1.00 81.00 110 GLU A CA 1
ATOM 893 C C . GLU A 1 110 ? 17.326 -2.246 -11.713 1.00 81.00 110 GLU A C 1
ATOM 895 O O . GLU A 1 110 ? 18.522 -2.515 -11.785 1.00 81.00 110 GLU A O 1
ATOM 900 N N . ASP A 1 111 ? 16.878 -1.103 -11.194 1.00 78.94 111 ASP A N 1
ATOM 901 C CA . ASP A 1 111 ? 17.760 -0.063 -10.685 1.00 78.94 111 ASP A CA 1
ATOM 902 C C . ASP A 1 111 ? 17.259 0.469 -9.335 1.00 78.94 111 ASP A C 1
ATOM 904 O O . ASP A 1 111 ? 16.490 1.435 -9.300 1.00 78.94 111 ASP A O 1
ATOM 908 N N . PRO A 1 112 ? 17.693 -0.119 -8.208 1.00 76.69 112 PRO A N 1
ATOM 909 C CA . PRO A 1 112 ? 17.282 0.327 -6.879 1.00 76.69 112 PRO A CA 1
ATOM 910 C C . PRO A 1 112 ? 17.697 1.770 -6.568 1.00 76.69 112 PRO A C 1
ATOM 912 O O . PRO A 1 112 ? 16.966 2.485 -5.885 1.00 76.69 112 PRO A O 1
ATOM 915 N N . MET A 1 113 ? 18.852 2.213 -7.082 1.00 72.62 113 MET A N 1
ATOM 916 C CA . MET A 1 113 ? 19.466 3.502 -6.731 1.00 72.62 113 MET A CA 1
ATOM 917 C C . MET A 1 113 ? 19.150 4.628 -7.726 1.00 72.62 113 MET A C 1
ATOM 919 O O . MET A 1 113 ? 19.298 5.801 -7.393 1.00 72.62 113 MET A O 1
ATOM 923 N N . GLY A 1 114 ? 18.671 4.310 -8.930 1.00 68.50 114 GLY A N 1
ATOM 924 C CA . GLY A 1 114 ? 18.319 5.308 -9.951 1.00 68.50 114 GLY A CA 1
ATOM 925 C C . GLY A 1 114 ? 19.510 5.822 -10.751 1.00 68.50 114 GLY A C 1
ATOM 926 O O . GLY A 1 114 ? 19.408 6.857 -11.406 1.00 68.50 114 GLY A O 1
ATOM 927 N N . TRP A 1 115 ? 20.655 5.145 -10.668 1.00 69.44 115 TRP A N 1
ATOM 928 C CA . TRP A 1 115 ? 21.893 5.570 -11.324 1.00 69.44 115 TRP A CA 1
ATOM 929 C C . TRP A 1 115 ? 21.991 5.083 -12.772 1.00 69.44 115 TRP A C 1
ATOM 931 O O . TRP A 1 115 ? 22.855 5.534 -13.523 1.00 69.44 115 TRP A O 1
ATOM 941 N N . GLN A 1 116 ? 21.098 4.187 -13.185 1.00 61.50 116 GLN A N 1
ATOM 942 C CA . GLN A 1 116 ? 21.023 3.642 -14.528 1.00 61.50 116 GLN A CA 1
ATOM 943 C C . GLN A 1 116 ? 19.757 4.141 -15.221 1.00 61.50 116 GLN A C 1
ATOM 945 O O . GLN A 1 116 ? 18.721 3.491 -15.256 1.00 61.50 116 GLN A O 1
ATOM 950 N N . SER A 1 117 ? 19.847 5.313 -15.842 1.00 62.66 117 SER A N 1
ATOM 951 C CA . SER A 1 117 ? 18.878 5.687 -16.878 1.00 62.66 117 SER A CA 1
ATOM 952 C C . SER A 1 117 ? 19.254 5.012 -18.202 1.00 62.66 117 SER A C 1
ATOM 954 O O . SER A 1 117 ? 20.442 4.846 -18.480 1.00 62.66 117 SER A O 1
ATOM 956 N N . LEU A 1 118 ? 18.285 4.679 -19.064 1.00 59.81 118 LEU A N 1
ATOM 957 C CA . LEU A 1 118 ? 18.566 4.107 -20.398 1.00 59.81 118 LEU A CA 1
ATOM 958 C C . LEU A 1 118 ? 19.538 4.985 -21.210 1.00 59.81 118 LEU A C 1
ATOM 960 O O . LEU A 1 118 ? 20.425 4.482 -21.895 1.00 59.81 118 LEU A O 1
ATOM 964 N N . LEU A 1 119 ? 19.443 6.308 -21.049 1.00 59.75 119 LEU A N 1
ATOM 965 C CA . LEU A 1 119 ? 20.404 7.258 -21.608 1.00 59.75 119 LEU A CA 1
ATOM 966 C C . LEU A 1 119 ? 21.809 7.063 -21.017 1.00 59.75 119 LEU A C 1
ATOM 968 O O . LEU A 1 119 ? 22.775 6.981 -21.767 1.00 59.75 119 LEU A O 1
ATOM 972 N N . ALA A 1 120 ? 21.934 6.907 -19.696 1.00 59.12 120 ALA A N 1
ATOM 973 C CA . ALA A 1 120 ? 23.215 6.683 -19.022 1.00 59.12 120 ALA A CA 1
ATOM 974 C C . ALA A 1 120 ? 23.874 5.356 -19.432 1.00 59.12 120 ALA A C 1
ATOM 976 O O . ALA A 1 120 ? 25.096 5.310 -19.558 1.00 59.12 120 ALA A O 1
ATOM 977 N N . GLN A 1 121 ? 23.091 4.306 -19.719 1.00 55.06 121 GLN A N 1
ATOM 978 C CA . GLN A 1 121 ? 23.627 3.050 -20.256 1.00 55.06 121 GLN A CA 1
ATOM 979 C C . GLN A 1 121 ? 24.328 3.270 -21.601 1.00 55.06 121 GLN A C 1
ATOM 981 O O . GLN A 1 121 ? 25.423 2.753 -21.802 1.00 55.06 121 GLN A O 1
ATOM 986 N N . THR A 1 122 ? 23.768 4.092 -22.497 1.00 55.44 122 THR A N 1
ATOM 987 C CA . THR A 1 122 ? 24.420 4.384 -23.789 1.00 55.44 122 THR A CA 1
ATOM 988 C C . THR A 1 122 ? 25.732 5.161 -23.640 1.00 55.44 122 THR A C 1
ATOM 990 O O . THR A 1 122 ? 26.660 4.937 -24.415 1.00 55.44 122 THR A O 1
ATOM 993 N N . VAL A 1 123 ? 25.854 6.023 -22.621 1.00 55.59 123 VAL A N 1
ATOM 994 C CA . VAL A 1 123 ? 27.094 6.771 -22.342 1.00 55.59 123 VAL A CA 1
ATOM 995 C C . VAL A 1 123 ? 28.131 5.889 -21.639 1.00 55.59 123 VAL A C 1
ATOM 997 O O . VAL A 1 123 ? 29.306 5.910 -21.997 1.00 55.59 123 VAL A O 1
ATOM 1000 N N . ALA A 1 124 ? 27.708 5.061 -20.680 1.00 52.62 124 ALA A N 1
ATOM 1001 C CA . ALA A 1 124 ? 28.587 4.135 -19.969 1.00 52.62 124 ALA A CA 1
ATOM 1002 C C . ALA A 1 124 ? 29.128 3.024 -20.885 1.00 52.62 124 ALA A C 1
ATOM 1004 O O . ALA A 1 124 ? 30.289 2.647 -20.757 1.00 52.62 124 ALA A O 1
ATOM 1005 N N . ASN A 1 125 ? 28.322 2.547 -21.840 1.00 53.50 125 ASN A N 1
ATOM 1006 C CA . ASN A 1 125 ? 28.725 1.509 -22.792 1.00 53.50 125 ASN A CA 1
ATOM 1007 C C . ASN A 1 125 ? 29.667 2.035 -23.895 1.00 53.50 125 ASN A C 1
ATOM 1009 O O . ASN A 1 125 ? 30.349 1.253 -24.545 1.00 53.50 125 ASN A O 1
ATOM 1013 N N . ARG A 1 126 ? 29.753 3.361 -24.087 1.00 48.75 126 ARG A N 1
ATOM 1014 C CA . ARG A 1 126 ? 30.789 3.991 -24.929 1.00 48.75 126 ARG A CA 1
ATOM 1015 C C . ARG A 1 126 ? 32.119 4.213 -24.197 1.00 48.75 126 ARG A C 1
ATOM 1017 O O . ARG A 1 126 ? 33.126 4.425 -24.857 1.00 48.75 126 ARG A O 1
ATOM 1024 N N . ASN A 1 127 ? 32.134 4.141 -22.864 1.00 47.59 127 ASN A N 1
ATOM 1025 C CA . ASN A 1 127 ? 33.290 4.465 -22.021 1.00 47.59 127 ASN A CA 1
ATOM 1026 C C . ASN A 1 127 ? 33.834 3.242 -21.259 1.00 47.59 127 ASN A C 1
ATOM 1028 O O . ASN A 1 127 ? 34.237 3.347 -20.097 1.00 47.59 127 ASN A O 1
ATOM 1032 N N . SER A 1 128 ? 33.899 2.078 -21.909 1.00 48.34 128 SER A N 1
ATOM 1033 C CA . SER A 1 128 ? 34.621 0.907 -21.385 1.00 48.34 128 SER A CA 1
ATOM 1034 C C . SER A 1 128 ? 36.128 1.151 -21.189 1.00 48.34 128 SER A C 1
ATOM 1036 O O . SER A 1 128 ? 36.773 0.376 -20.491 1.00 48.34 128 SER A O 1
ATOM 1038 N N . GLU A 1 129 ? 36.681 2.249 -21.715 1.00 46.31 129 GLU A N 1
ATOM 1039 C CA . GLU A 1 129 ? 38.101 2.613 -21.574 1.00 46.31 129 GLU A CA 1
ATOM 1040 C C . GLU A 1 129 ? 38.392 3.667 -20.486 1.00 46.31 129 GLU A C 1
ATOM 1042 O O . GLU A 1 129 ? 39.551 3.913 -20.166 1.00 46.31 129 GLU A O 1
ATOM 1047 N N . ALA A 1 130 ? 37.379 4.279 -19.858 1.00 47.75 130 ALA A N 1
ATOM 1048 C CA . ALA A 1 130 ? 37.578 5.443 -18.978 1.00 47.75 130 ALA A CA 1
ATOM 1049 C C . ALA A 1 130 ? 37.290 5.178 -17.487 1.00 47.75 130 ALA A C 1
ATOM 1051 O O . ALA A 1 130 ? 36.826 6.064 -16.765 1.00 47.75 130 ALA A O 1
ATOM 1052 N N . ARG A 1 131 ? 37.556 3.966 -16.984 1.00 44.09 131 ARG A N 1
ATOM 1053 C CA . ARG A 1 131 ? 37.468 3.668 -15.541 1.00 44.09 131 ARG A CA 1
ATOM 1054 C C . ARG A 1 131 ? 38.839 3.726 -14.869 1.00 44.09 131 ARG A C 1
ATOM 1056 O O . ARG A 1 131 ? 39.440 2.698 -14.587 1.00 44.09 131 ARG A O 1
ATOM 1063 N N . ALA A 1 132 ? 39.283 4.935 -14.535 1.00 41.31 132 ALA A N 1
ATOM 1064 C CA . ALA A 1 132 ? 40.280 5.154 -13.486 1.00 41.31 132 ALA A CA 1
ATOM 1065 C C . ALA A 1 132 ? 40.107 6.541 -12.845 1.00 41.31 132 ALA A C 1
ATOM 1067 O O . ALA A 1 132 ? 40.928 7.430 -13.033 1.00 41.31 132 ALA A O 1
ATOM 1068 N N . PHE A 1 133 ? 39.053 6.730 -12.048 1.00 40.22 133 PHE A N 1
ATOM 1069 C CA . PHE A 1 133 ? 39.034 7.817 -11.065 1.00 40.22 133 PHE A CA 1
ATOM 1070 C C . PHE A 1 133 ? 39.359 7.239 -9.691 1.00 40.22 133 PHE A C 1
ATOM 1072 O O . PHE A 1 133 ? 38.501 6.716 -8.983 1.00 40.22 133 PHE A O 1
ATOM 1079 N N . LYS A 1 134 ? 40.647 7.298 -9.341 1.00 35.31 134 LYS A N 1
ATOM 1080 C CA . LYS A 1 134 ? 41.147 7.018 -7.996 1.00 35.31 134 LYS A CA 1
ATOM 1081 C C . LYS A 1 134 ? 40.929 8.283 -7.166 1.00 35.31 134 LYS A C 1
ATOM 1083 O O . LYS A 1 134 ? 41.536 9.312 -7.449 1.00 35.31 134 LYS A O 1
ATOM 1088 N N . VAL A 1 135 ? 40.052 8.224 -6.165 1.00 41.19 135 VAL A N 1
ATOM 1089 C CA . VAL A 1 135 ? 39.907 9.308 -5.184 1.00 41.19 135 VAL A CA 1
ATOM 1090 C C . VAL A 1 135 ? 41.178 9.330 -4.336 1.00 41.19 135 VAL A C 1
ATOM 1092 O O . VAL A 1 135 ? 41.426 8.415 -3.553 1.00 41.19 135 VAL A O 1
ATOM 1095 N N . VAL A 1 136 ? 42.014 10.350 -4.525 1.00 37.91 136 VAL A N 1
ATOM 1096 C CA . VAL A 1 136 ? 43.143 10.635 -3.636 1.00 37.91 136 VAL A CA 1
ATOM 1097 C C . VAL A 1 136 ? 42.605 11.484 -2.489 1.00 37.91 136 VAL A C 1
ATOM 1099 O O . VAL A 1 136 ? 42.286 12.657 -2.667 1.00 37.91 136 VAL A O 1
ATOM 1102 N N . LEU A 1 137 ? 42.464 10.870 -1.315 1.00 39.38 137 LEU A N 1
ATOM 1103 C CA . LEU A 1 137 ? 42.232 11.588 -0.066 1.00 39.38 137 LEU A CA 1
ATOM 1104 C C . LEU A 1 137 ? 43.552 12.239 0.357 1.00 39.38 137 LEU A C 1
ATOM 1106 O O . LEU A 1 137 ? 44.431 11.573 0.899 1.00 39.38 137 LEU A O 1
ATOM 1110 N N . THR A 1 138 ? 43.703 13.535 0.100 1.00 34.88 138 THR A N 1
ATOM 1111 C CA . THR A 1 138 ? 44.796 14.320 0.680 1.00 34.88 138 THR A CA 1
ATOM 1112 C C . THR A 1 138 ? 44.368 14.776 2.071 1.00 34.88 138 THR A C 1
ATOM 1114 O O . THR A 1 138 ? 43.579 15.710 2.209 1.00 34.88 138 THR A O 1
ATOM 1117 N N . ALA A 1 139 ? 44.880 14.104 3.102 1.00 39.50 139 ALA A N 1
ATOM 1118 C CA . ALA A 1 139 ? 44.854 14.608 4.469 1.00 39.50 139 ALA A CA 1
ATOM 1119 C C . ALA A 1 139 ? 45.688 15.899 4.545 1.00 39.50 139 ALA A C 1
ATOM 1121 O O . ALA A 1 139 ? 46.815 15.940 4.047 1.00 39.50 139 ALA A O 1
ATOM 1122 N N . LYS A 1 140 ? 45.141 16.952 5.157 1.00 38.88 140 LYS A N 1
ATOM 1123 C CA . LYS A 1 140 ? 45.909 18.123 5.587 1.00 38.88 140 LYS A CA 1
ATOM 1124 C C . LYS A 1 140 ? 45.934 18.151 7.114 1.00 38.88 140 LYS A C 1
ATOM 1126 O O . LYS A 1 140 ? 44.877 18.043 7.732 1.00 38.88 140 LYS A O 1
ATOM 1131 N N . ASN A 1 141 ? 47.157 18.243 7.641 1.00 34.22 141 ASN A N 1
ATOM 1132 C CA . ASN A 1 141 ? 47.490 18.693 8.996 1.00 34.22 141 ASN A CA 1
ATOM 1133 C C . ASN A 1 141 ? 46.892 20.070 9.285 1.00 34.22 141 ASN A C 1
ATOM 1135 O O . ASN A 1 141 ? 46.827 20.880 8.328 1.00 34.22 141 ASN A O 1
#

Foldseek 3Di:
DDDPVVVPCCVVVDAQQFAFEAEPVVRHTAKFKKWWWFPDDPVGHTDIDIDIPRDGDDDLVRTQKMWGDDPFWDIDIDGCVVHCVVQSVCSVVVNYDYIYTDPQFDTCVVPVPRCDGVVVCVVVVVPPPPPDDDDDPDDDD